Protein AF-A0A957Z975-F1 (afdb_monomer)

Mean predicted aligned error: 2.6 Å

Solvent-accessible surface area (backbone atoms only — not comparable to full-atom values): 3499 Å² total; per-residue (Å²): 110,41,77,49,78,46,80,36,80,62,62,89,95,38,58,65,70,49,47,57,55,50,63,70,39,88,44,42,78,47,71,42,80,47,90,75,96,36,44,36,38,35,38,33,51,36,68,43,70,65,60,48,51,50,72,75,74,112

Radius of gyration: 11.41 Å; Cα contacts (8 Å, |Δi|>4): 87; chains: 1; bounding box: 26×18×30 Å

Sequence (58 aa):
MVTAVVLMNVKRGQINPVAEKLTALPGISEVYSVAGRYDLVAILRVSNNEEMADLVTN

Structure (mmCIF, N/CA/C/O backbone):
data_AF-A0A957Z975-F1
#
_entry.id   AF-A0A957Z975-F1
#
loop_
_atom_site.group_PDB
_atom_site.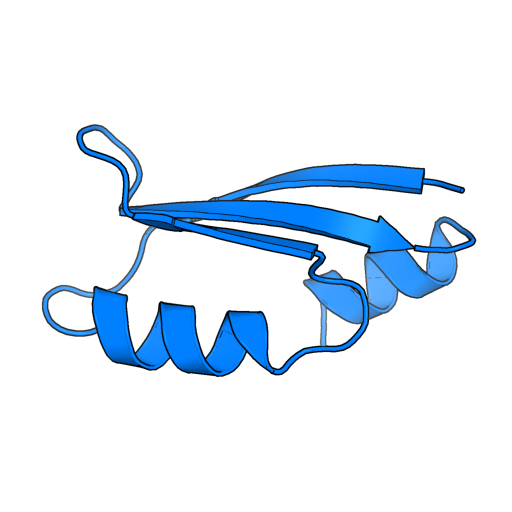id
_atom_site.type_symbol
_atom_site.label_atom_id
_atom_site.label_alt_id
_atom_site.label_comp_id
_atom_site.label_asym_id
_atom_site.label_entity_id
_atom_site.label_seq_id
_atom_site.pdbx_PDB_ins_code
_atom_site.Cartn_x
_atom_site.Cartn_y
_atom_site.Cartn_z
_atom_site.occupancy
_atom_site.B_iso_or_equiv
_atom_site.auth_seq_id
_atom_site.auth_comp_id
_atom_site.auth_asym_id
_atom_site.auth_atom_id
_atom_si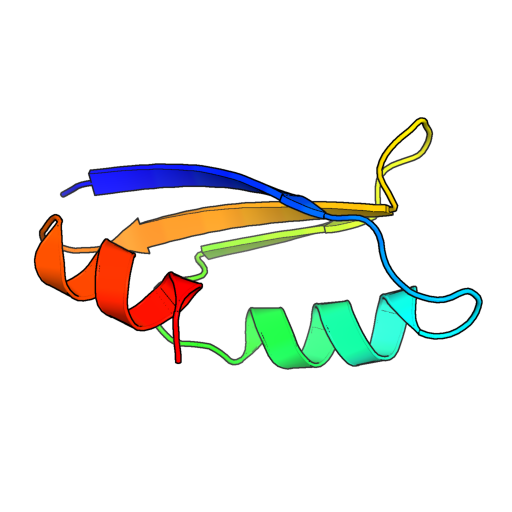te.pdbx_PDB_model_num
ATOM 1 N N . MET A 1 1 ? -8.086 4.597 15.987 1.00 86.62 1 MET A N 1
ATOM 2 C CA . MET A 1 1 ? -7.388 5.092 14.784 1.00 86.62 1 MET A CA 1
ATOM 3 C C . MET A 1 1 ? -5.964 4.579 14.816 1.00 86.62 1 MET A C 1
ATOM 5 O O . MET A 1 1 ? -5.231 4.913 15.741 1.00 86.62 1 MET A O 1
ATOM 9 N N . VAL A 1 2 ? -5.612 3.736 13.851 1.00 95.94 2 VAL A N 1
ATOM 10 C CA . VAL A 1 2 ? -4.307 3.081 13.714 1.00 95.94 2 VAL A CA 1
ATOM 11 C C . VAL A 1 2 ? -3.669 3.573 12.421 1.00 95.94 2 VAL A C 1
ATOM 13 O O . VAL A 1 2 ? -4.363 3.804 11.429 1.00 95.94 2 VAL A O 1
AT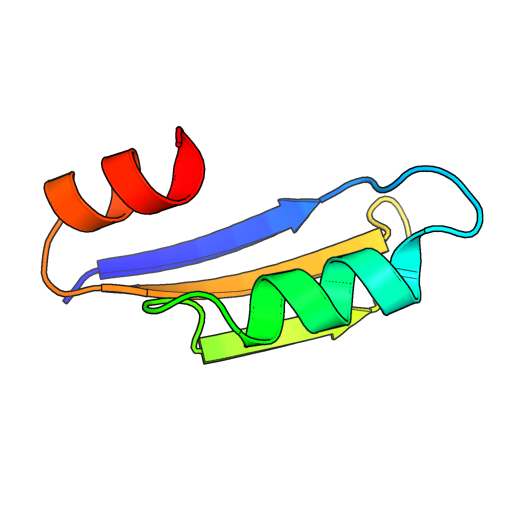OM 16 N N . THR A 1 3 ? -2.357 3.792 12.433 1.00 97.06 3 THR A N 1
ATOM 17 C CA . THR A 1 3 ? -1.612 4.253 11.259 1.00 97.06 3 THR A CA 1
ATOM 18 C C . THR A 1 3 ? -0.409 3.357 11.030 1.00 97.06 3 THR A C 1
ATOM 20 O O . THR A 1 3 ? 0.329 3.072 11.971 1.00 97.06 3 THR A O 1
ATOM 23 N N . ALA A 1 4 ? -0.204 2.950 9.780 1.00 96.75 4 ALA A N 1
ATOM 24 C CA . ALA A 1 4 ? 0.969 2.194 9.365 1.00 96.75 4 ALA A CA 1
ATOM 25 C C . ALA A 1 4 ? 1.635 2.843 8.155 1.00 96.75 4 ALA A C 1
ATOM 27 O O . ALA A 1 4 ? 0.977 3.449 7.309 1.00 96.75 4 ALA A O 1
ATOM 28 N N . VAL A 1 5 ? 2.954 2.680 8.085 1.00 97.25 5 VAL A N 1
ATOM 29 C CA . VAL A 1 5 ? 3.770 3.048 6.929 1.00 97.25 5 VAL A CA 1
ATOM 30 C C . VAL A 1 5 ? 4.309 1.756 6.339 1.00 97.25 5 VAL A C 1
ATOM 32 O O . VAL A 1 5 ? 5.081 1.050 6.988 1.00 97.25 5 VAL A O 1
ATOM 35 N N . VAL A 1 6 ? 3.876 1.434 5.125 1.00 96.50 6 VAL A N 1
ATOM 36 C CA . VAL A 1 6 ? 4.196 0.169 4.461 1.00 96.50 6 VAL A CA 1
ATOM 37 C C . VAL A 1 6 ? 5.175 0.439 3.329 1.00 96.50 6 VAL A C 1
ATOM 39 O O . VAL A 1 6 ? 4.884 1.212 2.418 1.00 96.50 6 VAL A O 1
ATOM 42 N N . LEU A 1 7 ? 6.344 -0.196 3.398 1.00 97.44 7 LEU A N 1
ATOM 43 C CA . LEU A 1 7 ? 7.388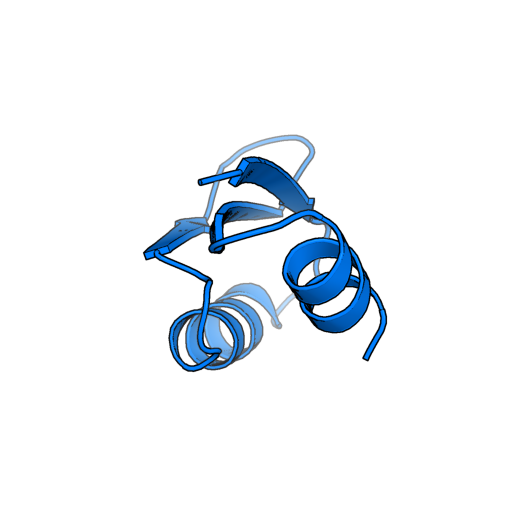 -0.129 2.378 1.00 97.44 7 LEU A CA 1
ATOM 44 C C . LEU A 1 7 ? 7.260 -1.350 1.466 1.00 97.44 7 LEU A C 1
ATOM 46 O O . LEU A 1 7 ? 7.191 -2.476 1.957 1.00 97.44 7 LEU A O 1
ATOM 50 N N . MET A 1 8 ? 7.225 -1.142 0.153 1.00 96.88 8 MET A N 1
ATOM 51 C CA . MET A 1 8 ? 6.950 -2.208 -0.811 1.00 96.88 8 MET A CA 1
ATOM 52 C C . MET A 1 8 ? 8.009 -2.269 -1.902 1.00 96.88 8 MET A C 1
ATOM 54 O O . MET A 1 8 ? 8.427 -1.246 -2.451 1.00 96.88 8 MET A O 1
ATOM 58 N N . ASN A 1 9 ? 8.386 -3.496 -2.258 1.00 96.94 9 ASN A N 1
ATOM 59 C CA . ASN A 1 9 ? 9.081 -3.783 -3.502 1.00 96.94 9 ASN A CA 1
ATOM 60 C C . ASN A 1 9 ? 8.088 -4.272 -4.547 1.00 96.94 9 ASN A C 1
ATOM 62 O O . ASN A 1 9 ? 7.255 -5.138 -4.278 1.00 96.94 9 ASN A O 1
ATOM 66 N N . VAL A 1 10 ? 8.191 -3.724 -5.748 1.00 96.12 10 VAL A N 1
ATOM 67 C CA . VAL A 1 10 ? 7.268 -3.993 -6.845 1.00 96.12 10 VAL A CA 1
ATOM 68 C C . VAL A 1 10 ? 8.048 -4.547 -8.026 1.00 96.12 10 VAL A C 1
ATOM 70 O O . VAL A 1 10 ? 9.182 -4.162 -8.304 1.00 96.12 10 VAL A O 1
ATOM 73 N N . LYS A 1 11 ? 7.438 -5.477 -8.765 1.00 96.62 11 LYS A N 1
ATOM 74 C CA . LYS A 1 11 ? 8.052 -6.019 -9.978 1.00 96.62 11 LYS A CA 1
ATOM 75 C C . LYS A 1 11 ? 8.372 -4.8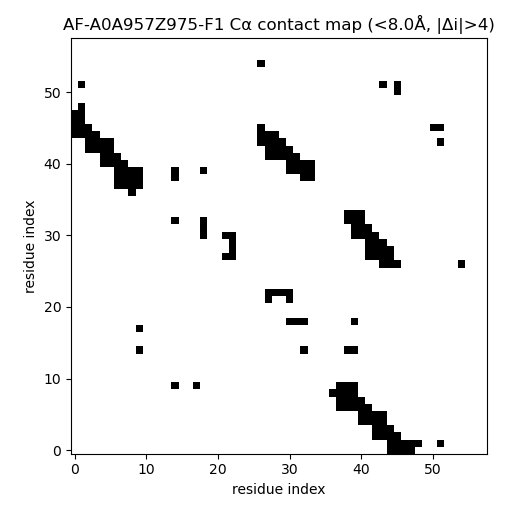86 -10.963 1.00 96.62 11 LYS A C 1
ATOM 77 O O . LYS A 1 11 ? 7.566 -3.981 -11.178 1.00 96.62 11 LYS A O 1
ATOM 82 N N . ARG A 1 12 ? 9.536 -4.962 -11.616 1.00 92.44 12 ARG A N 1
ATOM 83 C CA . ARG A 1 12 ? 9.962 -3.972 -12.617 1.00 92.44 12 ARG A CA 1
ATOM 84 C C . ARG A 1 12 ? 8.864 -3.736 -13.662 1.00 92.44 12 ARG A C 1
ATOM 86 O O . ARG A 1 12 ? 8.312 -4.687 -14.213 1.00 92.44 12 ARG A O 1
ATOM 93 N N . GLY A 1 13 ? 8.569 -2.465 -13.932 1.00 94.81 13 GLY A N 1
ATOM 94 C CA . GLY A 1 13 ? 7.520 -2.053 -14.871 1.00 94.81 13 GLY A CA 1
ATOM 95 C C . GLY A 1 13 ? 6.092 -2.129 -14.318 1.00 94.81 13 GLY A C 1
ATOM 96 O O . GLY A 1 13 ? 5.158 -1.887 -15.071 1.00 94.81 13 GLY A O 1
ATOM 97 N N . GLN A 1 14 ? 5.904 -2.455 -13.033 1.00 96.88 14 GLN A N 1
ATOM 98 C CA . GLN A 1 14 ? 4.584 -2.520 -12.387 1.00 96.88 14 GLN A CA 1
ATOM 99 C C . GLN A 1 14 ? 4.352 -1.411 -11.348 1.00 96.88 14 GLN A C 1
ATOM 101 O O . GLN A 1 14 ? 3.309 -1.404 -10.710 1.00 96.88 14 GLN A O 1
ATOM 106 N N . ILE A 1 15 ? 5.279 -0.459 -11.187 1.00 95.81 15 ILE A N 1
ATOM 107 C CA . ILE A 1 15 ? 5.192 0.593 -10.155 1.00 95.81 15 ILE A CA 1
ATOM 108 C C . ILE A 1 15 ? 3.882 1.387 -10.272 1.00 95.81 15 ILE A C 1
ATOM 110 O O . ILE A 1 15 ? 3.088 1.385 -9.337 1.00 95.81 15 ILE A O 1
ATOM 114 N N . ASN A 1 16 ? 3.619 1.998 -11.431 1.00 95.62 16 ASN A N 1
ATOM 115 C CA . ASN A 1 16 ? 2.411 2.800 -11.659 1.00 95.62 16 ASN A CA 1
ATOM 116 C C . ASN A 1 16 ? 1.104 1.998 -11.521 1.00 95.62 16 ASN A C 1
ATOM 118 O O . ASN A 1 16 ? 0.266 2.403 -10.721 1.00 95.62 16 ASN A O 1
ATOM 122 N N . PRO A 1 17 ? 0.911 0.852 -12.212 1.00 96.94 17 PRO A N 1
ATOM 123 C CA . PRO A 1 17 ? -0.350 0.120 -12.102 1.00 96.94 17 PRO A CA 1
ATOM 124 C C . PRO A 1 17 ? -0.593 -0.443 -10.697 1.00 96.94 17 PRO A C 1
ATOM 126 O O . PRO A 1 17 ? -1.743 -0.610 -10.299 1.00 96.94 17 PRO A O 1
ATOM 129 N N . VAL A 1 18 ? 0.461 -0.749 -9.929 1.00 96.94 18 VAL A N 1
ATOM 130 C CA . VAL A 1 18 ? 0.313 -1.143 -8.521 1.00 96.94 18 VAL A CA 1
ATOM 131 C C . VAL A 1 18 ? -0.061 0.062 -7.663 1.00 96.94 18 VAL A C 1
ATOM 133 O O . VAL A 1 18 ? -0.998 -0.044 -6.881 1.00 96.94 18 VAL A O 1
ATOM 136 N N . ALA A 1 19 ? 0.602 1.208 -7.833 1.00 96.19 19 ALA A N 1
ATOM 137 C CA . ALA A 1 19 ? 0.274 2.422 -7.090 1.00 96.19 19 ALA A CA 1
ATOM 138 C C . ALA A 1 19 ? -1.184 2.857 -7.310 1.00 96.19 19 ALA A C 1
ATOM 140 O O . ALA A 1 19 ? -1.891 3.108 -6.339 1.00 96.19 19 ALA A O 1
ATOM 141 N N . GLU A 1 20 ? -1.659 2.857 -8.559 1.00 95.94 20 GLU A N 1
ATOM 142 C CA . GLU A 1 20 ? -3.052 3.181 -8.899 1.00 95.94 20 GLU A CA 1
ATOM 143 C C . GLU A 1 20 ? -4.044 2.240 -8.205 1.00 95.94 20 GLU A C 1
ATOM 145 O O . GLU A 1 20 ? -5.015 2.690 -7.593 1.00 95.94 20 GLU A O 1
ATOM 150 N N . LYS A 1 21 ? -3.775 0.928 -8.226 1.00 95.94 21 LYS A N 1
ATOM 151 C CA . LYS A 1 21 ? -4.610 -0.057 -7.525 1.00 95.94 21 LYS A CA 1
ATOM 152 C C . LYS A 1 21 ? -4.631 0.177 -6.019 1.00 95.94 21 LYS A C 1
ATOM 154 O O . LYS A 1 21 ? -5.700 0.116 -5.425 1.00 95.94 21 LYS A O 1
ATOM 159 N N . LEU A 1 22 ? -3.479 0.472 -5.416 1.00 95.75 22 LEU A N 1
ATOM 160 C CA . LEU A 1 22 ? -3.381 0.747 -3.983 1.00 95.75 22 LEU A CA 1
ATOM 161 C C . LEU A 1 22 ? -4.163 2.008 -3.600 1.00 95.75 22 LEU A C 1
ATOM 163 O O . LEU A 1 22 ? -4.886 1.993 -2.613 1.00 95.75 22 LEU A O 1
ATOM 167 N N . THR A 1 23 ? -4.098 3.076 -4.399 1.00 94.25 23 THR A N 1
ATOM 168 C CA . THR A 1 23 ? -4.860 4.306 -4.109 1.00 94.25 23 THR A CA 1
ATOM 169 C C . THR A 1 23 ? -6.379 4.122 -4.148 1.00 94.25 23 THR A C 1
ATOM 171 O O . THR A 1 23 ? -7.100 4.942 -3.588 1.00 94.25 23 THR A O 1
ATOM 174 N N . ALA A 1 24 ? -6.876 3.056 -4.783 1.00 94.56 24 ALA A N 1
ATOM 175 C CA . ALA A 1 24 ? -8.299 2.729 -4.812 1.00 94.56 24 ALA A CA 1
ATOM 176 C C . ALA A 1 24 ? -8.765 1.907 -3.594 1.00 94.56 24 ALA A C 1
ATOM 178 O O . ALA A 1 24 ? -9.971 1.720 -3.422 1.00 94.56 24 ALA A O 1
ATOM 179 N N . LEU A 1 25 ? -7.845 1.399 -2.763 1.00 94.88 25 LEU A N 1
ATOM 180 C CA . LEU A 1 25 ? -8.194 0.575 -1.608 1.00 94.88 25 LEU A CA 1
ATOM 181 C C . LEU A 1 25 ? -8.642 1.441 -0.419 1.00 94.88 25 LEU A C 1
ATOM 183 O O . LEU A 1 25 ? -7.905 2.338 0.005 1.00 94.88 25 LEU A O 1
ATOM 187 N N . PRO A 1 26 ? -9.812 1.153 0.180 1.00 94.25 26 PRO A N 1
ATOM 188 C CA . PRO A 1 26 ? -10.225 1.787 1.425 1.00 94.25 26 PRO A CA 1
ATOM 189 C C . PRO A 1 26 ? -9.184 1.584 2.532 1.00 94.25 26 PRO A C 1
ATOM 191 O O . PRO A 1 26 ? -8.672 0.486 2.721 1.00 94.25 26 PRO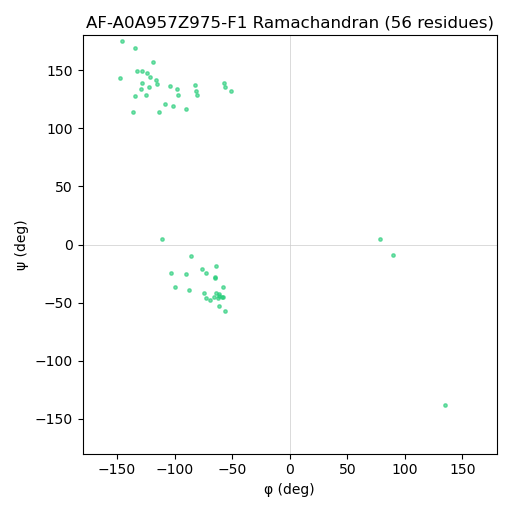 A O 1
ATOM 194 N N . GLY A 1 27 ? -8.879 2.647 3.276 1.00 94.69 27 GLY A N 1
ATOM 195 C CA . GLY A 1 27 ? -7.885 2.617 4.354 1.00 94.69 27 GLY A CA 1
ATOM 196 C C . GLY A 1 27 ? -6.456 2.954 3.918 1.00 94.69 27 GLY A C 1
ATOM 197 O O . GLY A 1 27 ? -5.616 3.199 4.783 1.00 94.69 27 GLY A O 1
ATOM 198 N N . ILE A 1 28 ? -6.175 3.059 2.614 1.00 96.69 28 ILE A N 1
ATOM 199 C CA . ILE A 1 28 ? -4.938 3.665 2.101 1.00 96.69 28 ILE A CA 1
ATOM 200 C C . ILE A 1 2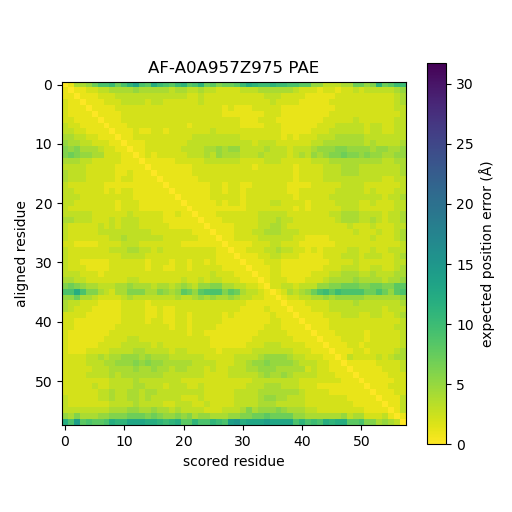8 ? -5.180 5.163 1.904 1.00 96.69 28 ILE A C 1
ATOM 202 O O . ILE A 1 28 ? -6.020 5.564 1.104 1.00 96.69 28 ILE A O 1
ATOM 206 N N . SER A 1 29 ? -4.460 6.006 2.647 1.00 96.50 29 SER A N 1
ATOM 207 C CA . SER A 1 29 ? -4.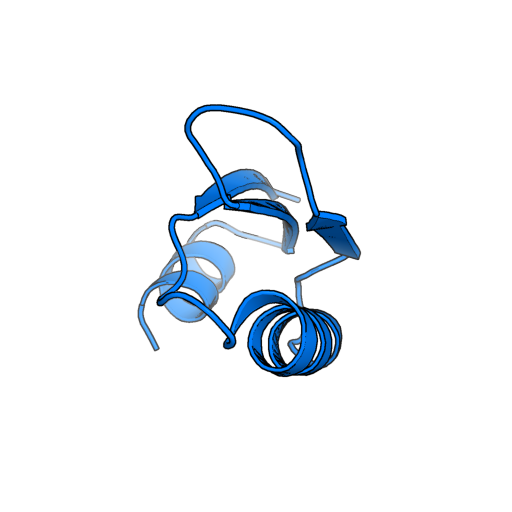604 7.460 2.529 1.00 96.50 29 SER A CA 1
ATOM 208 C C . SER A 1 29 ? -3.708 8.037 1.442 1.00 96.50 29 SER A C 1
ATOM 210 O O . SER A 1 29 ? -4.097 8.971 0.747 1.00 96.50 29 SER A O 1
ATOM 212 N N . GLU A 1 30 ? -2.487 7.517 1.325 1.00 96.50 30 GLU A N 1
ATOM 213 C CA . GLU A 1 30 ? -1.455 8.074 0.452 1.00 96.50 30 GLU A CA 1
ATOM 214 C C . GLU A 1 30 ? -0.571 6.951 -0.095 1.00 96.50 30 GLU A C 1
ATOM 216 O O . GLU A 1 30 ? -0.248 6.006 0.628 1.00 96.50 30 GLU A O 1
ATOM 221 N N . VAL A 1 31 ? -0.147 7.076 -1.355 1.00 97.62 31 VAL A N 1
ATOM 222 C CA . VAL A 1 31 ? 0.825 6.179 -1.993 1.00 97.62 31 VAL A CA 1
ATOM 223 C C . VAL A 1 31 ? 1.855 7.020 -2.733 1.00 97.62 31 VAL A C 1
ATOM 225 O O . VAL A 1 31 ? 1.507 7.866 -3.555 1.00 97.62 31 VAL A O 1
ATOM 228 N N . TYR A 1 32 ? 3.128 6.765 -2.459 1.00 96.69 32 TYR A N 1
ATOM 229 C CA . TYR A 1 32 ? 4.259 7.474 -3.039 1.00 96.69 32 TYR A CA 1
ATOM 230 C C . TYR A 1 32 ? 5.183 6.494 -3.747 1.00 96.69 32 TYR A C 1
ATOM 232 O O . TYR A 1 32 ? 5.525 5.453 -3.189 1.00 96.69 32 TYR A O 1
ATOM 240 N N . SER A 1 33 ? 5.643 6.852 -4.946 1.00 95.44 33 SER A N 1
ATOM 241 C CA . SER A 1 33 ? 6.828 6.223 -5.525 1.00 95.44 33 SER A CA 1
ATOM 242 C C . SER A 1 33 ? 8.073 6.870 -4.941 1.00 95.44 33 SER A C 1
ATOM 244 O O . SER A 1 33 ? 8.166 8.097 -4.871 1.00 95.44 33 SER A O 1
ATOM 246 N N . VAL A 1 34 ? 9.017 6.047 -4.495 1.00 95.88 34 VAL A N 1
ATOM 247 C CA . VAL A 1 34 ? 10.241 6.516 -3.846 1.00 95.88 34 VAL A CA 1
ATOM 248 C C . VAL A 1 34 ? 11.464 5.988 -4.578 1.00 95.88 34 VAL A C 1
ATOM 250 O O . VAL A 1 34 ? 11.458 4.892 -5.131 1.00 95.88 34 VAL A O 1
ATOM 253 N N . ALA A 1 35 ? 12.533 6.779 -4.580 1.00 90.81 35 ALA A N 1
ATOM 254 C CA . ALA A 1 35 ? 13.833 6.308 -5.030 1.00 90.81 35 ALA A CA 1
ATOM 255 C C . ALA A 1 35 ? 14.529 5.552 -3.887 1.00 90.81 35 ALA A C 1
ATOM 257 O O . ALA A 1 35 ? 14.537 6.021 -2.748 1.00 90.81 35 ALA A O 1
ATOM 258 N N . GLY A 1 36 ? 15.163 4.415 -4.184 1.00 90.69 36 GLY A N 1
ATOM 259 C CA . GLY A 1 36 ? 16.017 3.709 -3.228 1.00 90.69 36 GLY A CA 1
ATOM 260 C C . GLY A 1 36 ? 15.786 2.202 -3.191 1.00 90.69 36 GLY A C 1
ATOM 261 O O . GLY A 1 36 ? 15.690 1.556 -4.227 1.00 90.69 36 GLY A O 1
ATOM 262 N N . ARG A 1 37 ? 15.774 1.635 -1.975 1.00 94.75 37 ARG A N 1
ATOM 263 C CA . ARG A 1 37 ? 15.641 0.181 -1.744 1.00 94.75 37 ARG A CA 1
ATOM 264 C C . ARG A 1 37 ? 14.220 -0.346 -1.930 1.00 94.75 37 ARG A C 1
ATOM 266 O O . ARG A 1 37 ? 14.051 -1.545 -2.113 1.00 94.75 37 ARG A O 1
ATOM 273 N N . TYR A 1 38 ? 13.236 0.538 -1.841 1.00 97.44 38 TYR A N 1
ATOM 274 C CA . TYR A 1 38 ? 11.821 0.244 -2.025 1.00 97.44 38 TYR A CA 1
ATOM 275 C C . TYR A 1 38 ? 11.308 1.050 -3.206 1.00 97.44 38 TYR A C 1
ATOM 277 O O . TYR A 1 38 ? 11.889 2.079 -3.546 1.00 97.44 38 TYR A O 1
ATOM 285 N N . ASP A 1 39 ? 10.227 0.575 -3.806 1.00 96.94 39 ASP A N 1
ATOM 286 C CA . ASP A 1 39 ? 9.649 1.178 -5.003 1.00 96.94 39 ASP A CA 1
ATOM 287 C C . ASP A 1 39 ? 8.450 2.063 -4.646 1.00 96.94 39 ASP A C 1
ATOM 289 O O . ASP A 1 39 ? 8.249 3.122 -5.249 1.00 96.94 39 ASP A O 1
ATOM 293 N N . LEU A 1 40 ? 7.670 1.639 -3.642 1.00 97.38 40 LEU A N 1
ATOM 294 C CA . LEU A 1 40 ? 6.485 2.337 -3.153 1.00 97.38 40 LEU A CA 1
ATOM 295 C C . LEU A 1 40 ? 6.470 2.440 -1.623 1.00 97.38 40 LEU A C 1
ATOM 297 O O . LEU A 1 40 ? 6.928 1.540 -0.914 1.00 97.38 40 LEU A O 1
ATOM 301 N N . VAL A 1 41 ? 5.865 3.518 -1.130 1.00 97.81 41 VAL A N 1
ATOM 302 C CA . VAL A 1 41 ? 5.482 3.709 0.272 1.00 97.81 41 VAL A CA 1
ATOM 303 C C . VAL A 1 41 ? 3.995 4.020 0.330 1.00 97.81 41 VAL A C 1
ATOM 305 O O . VAL A 1 41 ? 3.544 4.934 -0.356 1.00 97.81 41 VAL A O 1
ATOM 308 N N . ALA A 1 42 ? 3.246 3.291 1.155 1.00 97.75 42 ALA A N 1
ATOM 309 C CA . ALA A 1 42 ? 1.842 3.583 1.424 1.00 97.75 42 ALA A CA 1
ATOM 310 C C . ALA A 1 42 ? 1.631 3.974 2.887 1.00 97.75 42 ALA A C 1
ATOM 312 O O . ALA A 1 42 ? 2.195 3.359 3.797 1.00 97.75 42 ALA A O 1
ATOM 313 N N . ILE A 1 43 ? 0.800 4.991 3.105 1.00 97.25 43 ILE A N 1
ATOM 314 C CA . ILE A 1 43 ? 0.315 5.375 4.429 1.00 97.25 43 ILE A CA 1
ATOM 315 C C . ILE A 1 43 ? -1.097 4.822 4.572 1.00 97.25 43 ILE A C 1
ATOM 317 O O . ILE A 1 43 ? -1.992 5.171 3.802 1.00 97.25 43 IL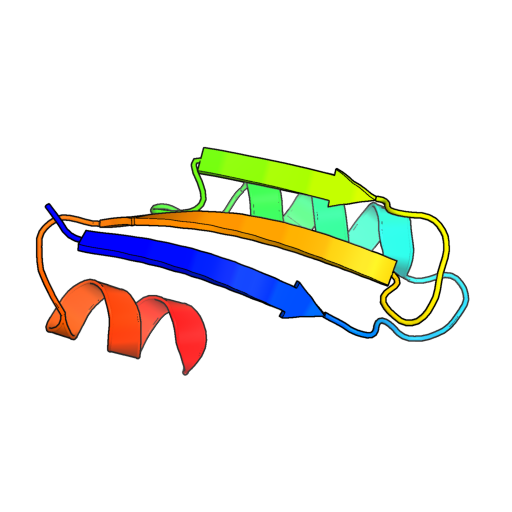E A O 1
ATOM 321 N N . LEU A 1 44 ? -1.280 3.947 5.556 1.00 97.00 44 LEU A N 1
ATOM 322 C CA . LEU A 1 44 ? -2.562 3.331 5.876 1.00 97.00 44 LEU A CA 1
ATOM 323 C C . LEU A 1 44 ? -3.137 3.991 7.124 1.00 97.00 44 LEU A C 1
ATOM 325 O O . LEU A 1 44 ? -2.417 4.204 8.103 1.00 97.00 44 LEU A O 1
ATOM 329 N N . ARG A 1 45 ? -4.435 4.284 7.108 1.00 96.94 45 ARG A N 1
ATOM 330 C CA . ARG A 1 45 ? -5.184 4.847 8.235 1.00 96.94 45 ARG A CA 1
ATOM 331 C C . ARG A 1 45 ? -6.516 4.121 8.356 1.00 96.94 45 ARG A C 1
ATOM 333 O O . ARG A 1 45 ? -7.368 4.243 7.484 1.00 96.94 45 ARG A O 1
ATOM 340 N N . VAL A 1 46 ? -6.688 3.394 9.453 1.00 96.38 46 VAL A N 1
ATOM 341 C CA . VAL A 1 46 ? -7.875 2.566 9.717 1.00 96.38 46 VAL A CA 1
ATOM 342 C C . VAL A 1 46 ? -8.373 2.765 11.147 1.00 96.38 46 VAL A C 1
ATOM 344 O O . VAL A 1 46 ? -7.708 3.400 11.981 1.00 96.38 46 VAL A O 1
ATOM 347 N N . SER A 1 47 ? -9.559 2.251 11.460 1.00 95.62 47 SER A N 1
ATOM 348 C CA . SER A 1 47 ? -10.200 2.490 12.756 1.00 95.62 47 SER A CA 1
ATOM 349 C C . SER A 1 47 ? -9.541 1.679 13.872 1.00 95.62 47 SER A C 1
ATOM 351 O O . SER A 1 47 ? -9.294 2.220 14.961 1.00 95.62 47 SER A O 1
ATOM 353 N N . ASN A 1 48 ? -9.203 0.419 13.589 1.00 96.00 48 ASN A N 1
ATOM 354 C CA . ASN A 1 48 ? -8.705 -0.579 14.538 1.00 96.00 48 ASN A CA 1
ATOM 355 C C . ASN A 1 48 ? -7.667 -1.527 13.888 1.00 96.00 48 ASN A C 1
ATOM 357 O O . ASN A 1 48 ? -7.384 -1.441 12.696 1.00 96.00 48 ASN A O 1
ATOM 361 N N . ASN A 1 49 ? -7.070 -2.411 14.691 1.00 93.94 49 ASN A N 1
ATOM 362 C CA . ASN A 1 49 ? -6.037 -3.342 14.221 1.00 93.94 49 ASN A CA 1
ATOM 363 C C . ASN A 1 49 ? -6.589 -4.487 13.355 1.00 93.94 49 ASN A C 1
ATOM 365 O O . ASN A 1 49 ? -5.835 -5.045 12.566 1.00 93.94 49 ASN A O 1
ATOM 369 N N . GLU A 1 50 ? -7.866 -4.843 13.499 1.00 94.69 50 GLU A N 1
ATOM 370 C CA . GLU A 1 50 ? -8.501 -5.911 12.714 1.00 94.69 50 GLU A CA 1
ATOM 371 C C . GLU A 1 50 ? -8.639 -5.468 11.252 1.00 94.69 50 GLU A C 1
ATOM 373 O O . GLU A 1 50 ? -8.149 -6.150 10.359 1.00 94.69 50 GLU A O 1
ATOM 378 N N . GLU A 1 51 ? -9.143 -4.251 11.018 1.00 94.75 51 GLU A N 1
ATOM 379 C CA . GLU A 1 51 ? -9.172 -3.617 9.692 1.00 94.75 51 GLU A CA 1
ATOM 380 C C . GLU A 1 51 ? -7.770 -3.495 9.075 1.00 94.75 51 GLU A C 1
ATOM 382 O O . GLU A 1 51 ? -7.601 -3.647 7.868 1.00 94.75 51 GLU A O 1
ATOM 387 N N . MET A 1 52 ? -6.744 -3.228 9.895 1.00 94.88 52 MET A N 1
ATOM 388 C CA . MET A 1 52 ? -5.357 -3.176 9.423 1.00 94.88 52 MET A CA 1
ATOM 389 C C . MET A 1 52 ? -4.866 -4.546 8.955 1.00 94.88 52 MET A C 1
ATOM 391 O O . MET A 1 52 ? -4.217 -4.637 7.915 1.00 94.88 52 MET A O 1
ATOM 395 N N . ALA A 1 53 ? -5.144 -5.595 9.731 1.00 93.88 53 ALA A N 1
ATOM 396 C CA . ALA A 1 53 ? -4.751 -6.953 9.386 1.00 93.88 53 ALA A CA 1
ATOM 397 C C . ALA A 1 53 ? -5.436 -7.395 8.087 1.00 93.88 53 ALA A C 1
ATOM 399 O O . ALA A 1 53 ? -4.754 -7.875 7.180 1.00 93.88 53 ALA A O 1
ATOM 400 N N . ASP A 1 54 ? -6.739 -7.141 7.957 1.00 93.56 54 ASP A N 1
ATOM 401 C CA . ASP A 1 54 ? -7.499 -7.473 6.752 1.00 93.56 54 ASP A CA 1
ATOM 402 C C . ASP A 1 54 ? -6.967 -6.739 5.518 1.00 93.56 54 ASP A C 1
ATOM 404 O O . ASP A 1 54 ? -6.763 -7.372 4.485 1.00 93.56 54 ASP A O 1
ATOM 408 N N . LEU A 1 55 ? -6.672 -5.437 5.630 1.00 93.19 55 LEU A N 1
ATOM 409 C CA . LEU A 1 55 ? -6.171 -4.621 4.517 1.00 93.19 55 LEU A CA 1
ATOM 410 C C . LEU A 1 55 ? -4.785 -5.055 4.010 1.00 93.19 55 LEU A C 1
ATOM 412 O O . LEU A 1 55 ? -4.451 -4.820 2.853 1.00 93.19 55 LEU A O 1
ATOM 416 N N . VAL A 1 56 ? -3.947 -5.638 4.872 1.00 91.94 56 VAL A N 1
ATOM 417 C CA . VAL A 1 56 ? -2.586 -6.063 4.499 1.00 91.94 56 VAL A CA 1
ATOM 418 C C . VAL A 1 56 ? -2.551 -7.507 3.990 1.00 91.94 56 VAL A C 1
ATOM 420 O O . VAL A 1 56 ? -1.633 -7.868 3.251 1.00 91.94 56 VAL A O 1
ATOM 423 N N . THR A 1 57 ? -3.505 -8.346 4.401 1.00 90.12 57 THR A N 1
ATOM 424 C CA . THR A 1 57 ? -3.463 -9.797 4.150 1.00 90.12 57 THR A CA 1
ATOM 425 C C . THR A 1 57 ? -4.377 -10.289 3.029 1.00 90.12 57 THR A C 1
ATOM 427 O O . THR A 1 57 ? -4.063 -11.337 2.460 1.00 90.12 57 THR A O 1
ATOM 430 N N . ASN A 1 58 ? -5.453 -9.567 2.700 1.00 70.50 58 ASN A N 1
ATOM 431 C CA . ASN A 1 58 ? -6.422 -9.933 1.653 1.00 70.50 58 ASN A CA 1
ATOM 432 C C . ASN A 1 58 ? -6.264 -9.094 0.379 1.00 70.50 58 ASN A C 1
ATOM 434 O O . ASN A 1 58 ? -6.588 -9.634 -0.705 1.00 70.50 58 ASN A O 1
#

Secondary structure (DSSP, 8-state):
-EEEEEEE---TT-HHHHHHHHHTSTTEEEEEE-SSS-SEEEEEEESSHHHHHHHHH-

pLDDT: mean 94.99, std 3.87, range [70.5, 97.81]

Nearest PDB structures (foldseek):
  2cvi-assembly1_B  TM=9.808E-01  e=1.374E-04  Pyrococcus horikoshii OT3
  2djw-assembly1_F  TM=9.457E-01  e=1.681E-04  Thermus thermophilus HB8
  2e1a-assembly1_B  TM=9.695E-01  e=3.296E-04  Pyrococcus horikoshii OT3
  2zbc-assembly1_C-2  TM=9.568E-01  e=3.082E-04  Sulfurisphaera tokodaii str. 7
  2cg4-assembly1_A  TM=7.130E-01  e=1.637E-02  Escherichia coli

Foldseek 3Di:
DDKDKDFAADPPPCLVVVQVVQVPDPQWPDKDQDPDPGGIITMGHDDDVVVVCVSVPD